Protein AF-A0A2D8IX55-F1 (afdb_monomer_lite)

Foldseek 3Di:
DDDPVCVPDPDDDDDDDDDDDDDPPDDPPPPPPDPPPPPPPPDDDDDDDVVVVVVVVVVCVVVDDCVVVVVVCVQQVDDFDLVQDDPPPGPTDPVDCPDDNCVVVVVVVVVVVVPDDDPVRD

Structure (mmCIF, N/CA/C/O backbone):
data_AF-A0A2D8IX55-F1
#
_entry.id   AF-A0A2D8IX55-F1
#
loop_
_atom_site.group_PDB
_atom_site.id
_atom_site.type_symbol
_atom_site.label_atom_id
_atom_site.label_alt_id
_atom_site.label_comp_id
_atom_site.label_asym_id
_atom_site.label_entity_id
_atom_site.label_seq_id
_atom_site.pdbx_PDB_ins_code
_atom_site.Cartn_x
_atom_site.Cartn_y
_atom_site.Cartn_z
_atom_site.occupancy
_atom_site.B_iso_or_equiv
_atom_site.auth_seq_id
_atom_site.auth_comp_id
_atom_site.auth_asym_id
_atom_site.auth_atom_id
_atom_site.pdbx_PDB_model_num
ATOM 1 N N . MET A 1 1 ? 10.311 -4.580 -21.540 1.00 47.94 1 MET A N 1
ATOM 2 C CA . MET A 1 1 ? 10.307 -3.293 -20.820 1.00 47.94 1 MET A CA 1
ATOM 3 C C . MET A 1 1 ? 8.861 -2.847 -20.758 1.00 47.94 1 MET A C 1
ATOM 5 O O . MET A 1 1 ? 8.276 -2.725 -21.824 1.00 47.94 1 MET A O 1
ATOM 9 N N . LEU A 1 2 ? 8.263 -2.724 -19.568 1.00 49.53 2 LEU A N 1
ATOM 10 C CA . LEU A 1 2 ? 6.900 -2.190 -19.450 1.00 49.53 2 LEU A CA 1
ATOM 11 C C . LEU A 1 2 ? 6.961 -0.689 -19.756 1.00 49.53 2 LEU A C 1
ATOM 13 O O . LEU A 1 2 ? 7.565 0.067 -18.992 1.00 49.53 2 LEU A O 1
ATOM 17 N N . THR A 1 3 ? 6.422 -0.303 -20.909 1.00 51.84 3 THR A N 1
ATOM 18 C CA . THR A 1 3 ? 6.312 1.080 -21.378 1.00 51.84 3 THR A CA 1
ATOM 19 C C . THR A 1 3 ? 5.126 1.768 -20.713 1.00 51.84 3 THR A C 1
ATOM 21 O O . THR A 1 3 ? 4.176 1.124 -20.279 1.00 51.84 3 THR A O 1
ATOM 24 N N . TRP A 1 4 ? 5.190 3.095 -20.627 1.00 50.66 4 TRP A N 1
ATOM 25 C CA . TRP A 1 4 ? 4.155 3.929 -20.014 1.00 50.66 4 TRP A CA 1
ATOM 26 C C . TRP A 1 4 ? 2.786 3.809 -20.717 1.00 50.66 4 TRP A C 1
ATOM 28 O O . TRP A 1 4 ? 1.770 4.063 -20.091 1.00 50.66 4 TRP A O 1
ATOM 38 N N . ASP A 1 5 ? 2.737 3.334 -21.966 1.00 55.38 5 ASP A N 1
ATOM 39 C CA . ASP A 1 5 ? 1.491 3.099 -22.717 1.00 55.38 5 ASP A CA 1
ATOM 40 C C . ASP A 1 5 ? 0.632 1.923 -22.210 1.00 55.38 5 ASP A C 1
ATOM 42 O O . ASP A 1 5 ? -0.543 1.835 -22.553 1.00 55.38 5 ASP A O 1
ATOM 46 N N . ASP A 1 6 ? 1.169 1.031 -21.370 1.00 58.78 6 ASP A N 1
ATOM 47 C CA . ASP A 1 6 ? 0.419 -0.129 -20.846 1.00 58.78 6 ASP A CA 1
ATOM 48 C C . ASP A 1 6 ? -0.560 0.254 -19.711 1.00 58.78 6 ASP A C 1
ATOM 50 O O . ASP A 1 6 ? -1.286 -0.574 -19.172 1.00 58.78 6 ASP A O 1
ATOM 54 N N . TYR A 1 7 ? -0.597 1.539 -19.342 1.00 51.34 7 TYR A N 1
ATOM 55 C CA . TYR A 1 7 ? -1.377 2.100 -18.232 1.00 51.34 7 TYR A CA 1
ATOM 56 C C . TYR A 1 7 ? -2.889 2.181 -18.487 1.00 51.34 7 TYR A C 1
ATOM 58 O O . TYR A 1 7 ? -3.639 2.534 -17.576 1.00 51.34 7 TYR A O 1
ATOM 66 N N . HIS A 1 8 ? -3.345 1.983 -19.727 1.00 53.09 8 HIS A N 1
ATOM 67 C CA . HIS A 1 8 ? -4.760 2.111 -20.124 1.00 53.09 8 HIS A CA 1
ATOM 68 C C . HIS A 1 8 ? -5.343 0.808 -20.683 1.00 53.09 8 HIS A C 1
ATOM 70 O O . HIS A 1 8 ? 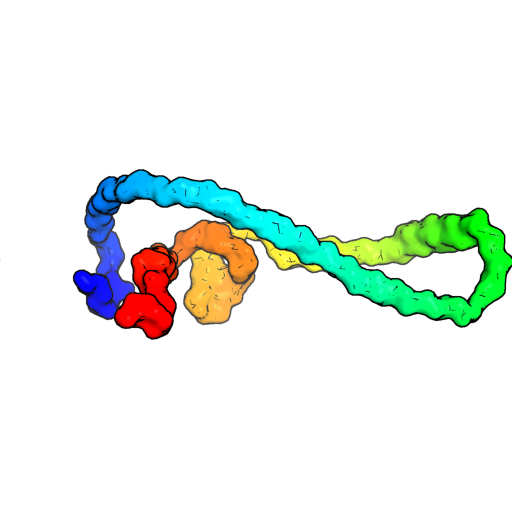-6.507 0.771 -21.077 1.00 53.09 8 HIS A O 1
ATOM 76 N N . SER A 1 9 ? -4.545 -0.256 -20.709 1.00 51.31 9 SER A N 1
ATOM 77 C CA . SER A 1 9 ? -4.960 -1.567 -21.185 1.00 51.31 9 SER A CA 1
ATOM 78 C C . SER A 1 9 ? -5.425 -2.386 -19.989 1.00 51.31 9 SER A C 1
ATOM 80 O O . SER A 1 9 ? -4.615 -2.985 -19.282 1.00 51.31 9 SER A O 1
ATOM 82 N N . GLU A 1 10 ? -6.731 -2.400 -19.731 1.00 53.72 10 GLU A N 1
ATOM 83 C CA . GLU A 1 10 ? -7.288 -3.447 -18.882 1.00 53.72 10 GLU A CA 1
ATOM 84 C C . GLU A 1 10 ? -7.093 -4.798 -19.586 1.00 53.72 10 GLU A C 1
ATOM 86 O O . GLU A 1 10 ? -7.476 -4.980 -20.740 1.00 53.72 10 GLU A O 1
ATOM 91 N N . ASP A 1 11 ? -6.492 -5.729 -18.847 1.00 52.44 11 ASP A N 1
ATOM 92 C CA . ASP A 1 11 ? -6.550 -7.171 -19.067 1.00 52.44 11 ASP A CA 1
ATOM 93 C C . ASP A 1 11 ? -5.728 -7.751 -20.240 1.00 52.44 11 ASP A C 1
ATOM 95 O O . ASP A 1 11 ? -6.246 -8.074 -21.303 1.00 52.44 11 ASP A O 1
ATOM 99 N N . THR A 1 12 ? -4.431 -8.006 -20.009 1.00 41.12 12 THR A N 1
ATOM 100 C CA . THR A 1 12 ? -3.787 -9.238 -20.514 1.00 41.12 12 THR A CA 1
ATOM 101 C C . THR A 1 12 ? -2.731 -9.750 -19.527 1.00 41.12 12 THR A C 1
ATOM 103 O O . THR A 1 12 ? -1.558 -9.377 -19.548 1.00 41.12 12 THR A O 1
ATOM 106 N N . LEU A 1 13 ? -3.145 -10.655 -18.639 1.00 48.31 13 LEU A N 1
ATOM 107 C CA . LEU A 1 13 ? -2.244 -11.384 -17.746 1.00 48.31 13 LEU A CA 1
ATOM 108 C C . LEU A 1 13 ? -1.272 -12.267 -18.548 1.00 48.31 13 LEU A C 1
ATOM 110 O O . LEU A 1 13 ? -1.649 -13.293 -19.118 1.00 48.31 13 LEU A O 1
ATOM 114 N N . LYS A 1 14 ? 0.014 -11.906 -18.547 1.00 51.25 14 LYS A N 1
ATOM 115 C CA . LYS A 1 14 ? 1.099 -12.795 -18.982 1.00 51.25 14 LYS A CA 1
ATOM 116 C C . LYS A 1 14 ? 1.458 -13.746 -17.831 1.00 51.25 14 LYS A C 1
ATOM 118 O O . LYS A 1 14 ? 1.716 -13.264 -16.729 1.00 51.25 14 LYS A O 1
ATOM 123 N N . PRO A 1 15 ? 1.520 -15.074 -18.048 1.00 48.06 15 PRO A N 1
ATOM 124 C CA . PRO A 1 15 ? 1.828 -16.013 -16.977 1.00 48.06 15 PRO A CA 1
ATOM 125 C C . PRO A 1 15 ? 3.236 -15.768 -16.425 1.00 48.06 15 PRO A C 1
ATOM 127 O O . PRO A 1 15 ? 4.209 -15.638 -17.177 1.00 48.06 15 PRO A O 1
ATOM 130 N N . ALA A 1 16 ? 3.318 -15.699 -15.097 1.00 54.09 16 ALA A N 1
ATOM 131 C CA . ALA A 1 16 ? 4.549 -15.495 -14.354 1.00 54.09 16 ALA A CA 1
ATOM 132 C C . ALA A 1 16 ? 5.552 -16.626 -14.631 1.00 54.09 16 ALA A C 1
ATOM 134 O O . ALA A 1 16 ? 5.216 -17.812 -14.613 1.00 54.09 16 ALA A O 1
ATOM 135 N N . ARG A 1 17 ? 6.810 -16.249 -14.881 1.00 55.69 17 ARG A N 1
ATOM 136 C CA . ARG A 1 17 ? 7.939 -17.184 -14.919 1.00 55.69 17 ARG A CA 1
ATOM 137 C C . ARG A 1 17 ? 8.118 -17.782 -13.512 1.00 55.69 17 ARG A C 1
ATOM 139 O O . ARG A 1 17 ? 8.052 -17.015 -12.552 1.00 55.69 17 ARG A O 1
ATOM 146 N N . PRO A 1 18 ? 8.359 -19.100 -13.368 1.00 50.19 18 PRO A N 1
ATOM 147 C CA . PRO A 1 18 ? 8.597 -19.703 -12.061 1.00 50.19 18 PRO A CA 1
ATOM 148 C C . PRO A 1 18 ? 9.778 -19.015 -11.372 1.00 50.19 18 PRO A C 1
ATOM 150 O O . PRO A 1 18 ? 10.835 -18.822 -11.981 1.00 50.19 18 PRO A O 1
ATOM 153 N N . ALA A 1 19 ? 9.558 -18.607 -10.123 1.00 62.94 19 ALA A N 1
ATOM 154 C CA . ALA A 1 19 ? 10.554 -17.935 -9.308 1.00 62.94 19 ALA A CA 1
ATOM 155 C C . ALA A 1 19 ? 11.757 -18.868 -9.058 1.00 62.94 19 ALA A C 1
ATOM 157 O O . ALA A 1 19 ? 11.553 -20.059 -8.797 1.00 62.94 19 ALA A O 1
ATOM 158 N N . PRO A 1 20 ? 13.002 -18.365 -9.133 1.00 67.31 20 PRO A N 1
ATOM 159 C CA . PRO A 1 20 ? 14.148 -19.093 -8.603 1.00 67.31 20 PRO A CA 1
ATOM 160 C C . PRO A 1 20 ? 13.974 -19.312 -7.088 1.00 67.31 20 PRO A C 1
ATOM 162 O O . PRO A 1 20 ? 13.250 -18.549 -6.440 1.00 67.31 20 PRO A O 1
ATOM 165 N N . PRO A 1 21 ? 14.595 -20.362 -6.518 1.00 60.97 21 PRO A N 1
ATOM 166 C CA . PRO A 1 21 ? 14.486 -20.653 -5.093 1.00 60.97 21 PRO A CA 1
ATOM 167 C C . PRO A 1 21 ? 14.950 -19.447 -4.263 1.00 60.97 21 PRO A C 1
ATOM 169 O O . PRO A 1 21 ? 15.884 -18.754 -4.679 1.00 60.97 21 PRO A O 1
ATOM 172 N N . PRO A 1 22 ? 14.310 -19.184 -3.108 1.00 64.25 22 PRO A N 1
ATOM 173 C CA . PRO A 1 22 ? 14.710 -18.083 -2.248 1.00 64.25 22 PRO A CA 1
ATOM 174 C C . PRO A 1 22 ? 16.173 -18.268 -1.816 1.00 64.25 22 PRO A C 1
ATOM 176 O O . PRO A 1 22 ? 16.582 -19.403 -1.541 1.00 64.25 22 PRO A O 1
ATOM 179 N N . PRO A 1 23 ? 16.973 -17.187 -1.756 1.00 71.44 23 PRO A N 1
ATOM 180 C CA . PRO A 1 23 ? 18.276 -17.248 -1.111 1.00 71.44 23 PRO A CA 1
ATOM 181 C C . PRO A 1 23 ? 18.109 -17.679 0.358 1.00 71.44 23 PRO A C 1
ATOM 183 O O . PRO A 1 23 ? 17.031 -17.480 0.933 1.00 71.44 23 PRO A O 1
ATOM 186 N N . PRO A 1 24 ? 19.140 -18.287 0.974 1.00 59.31 24 PRO A N 1
ATOM 187 C CA . PRO A 1 24 ? 19.110 -18.629 2.388 1.00 59.31 24 PRO A CA 1
ATOM 188 C C . PRO A 1 24 ? 18.749 -17.391 3.205 1.00 59.31 24 PRO A C 1
ATOM 190 O O . PRO A 1 24 ? 19.329 -16.324 3.016 1.00 59.31 24 PRO A O 1
ATOM 193 N N . VAL A 1 25 ? 17.761 -17.542 4.082 1.00 57.38 25 VAL A N 1
ATOM 194 C CA . VAL A 1 25 ? 17.379 -16.514 5.044 1.00 57.38 25 VAL A CA 1
ATOM 195 C C . VAL A 1 25 ? 18.546 -16.397 6.021 1.00 57.38 25 VAL A C 1
ATOM 197 O O . VAL A 1 25 ? 18.718 -17.253 6.884 1.00 57.38 25 VAL A O 1
ATOM 200 N N . GLU A 1 26 ? 19.414 -15.409 5.824 1.00 55.19 26 GLU A N 1
ATOM 201 C CA . GLU A 1 26 ? 20.348 -15.005 6.868 1.00 55.19 26 GLU A CA 1
ATOM 202 C C . GLU A 1 26 ? 19.518 -14.360 7.978 1.00 55.19 26 GLU A C 1
ATOM 204 O O . GLU A 1 26 ? 18.755 -13.421 7.735 1.00 55.19 26 GLU A O 1
ATOM 209 N N . ASP A 1 27 ? 19.614 -14.927 9.181 1.00 45.28 27 ASP A N 1
ATOM 210 C CA . ASP A 1 27 ? 18.966 -14.421 10.383 1.00 45.28 27 ASP A CA 1
ATOM 211 C C . ASP A 1 27 ? 19.343 -12.949 10.571 1.00 45.28 27 ASP A C 1
ATOM 213 O O . ASP A 1 27 ? 20.460 -12.617 10.968 1.00 45.28 27 ASP A O 1
ATOM 217 N N . ILE A 1 28 ? 18.399 -12.050 10.291 1.00 50.25 28 ILE A N 1
ATOM 218 C CA . ILE A 1 28 ? 18.506 -10.654 10.697 1.00 50.25 28 ILE A CA 1
ATOM 219 C C . ILE A 1 28 ? 18.546 -10.696 12.228 1.00 50.25 28 ILE A C 1
ATOM 221 O O . ILE A 1 28 ? 17.555 -11.127 12.830 1.00 50.25 28 ILE A O 1
ATOM 225 N N . PRO A 1 29 ? 19.644 -10.291 12.896 1.00 44.09 29 PRO A N 1
ATOM 226 C CA . PRO A 1 29 ? 19.617 -10.194 14.339 1.00 44.09 29 PRO A CA 1
ATOM 227 C C . PRO A 1 29 ? 18.528 -9.186 14.682 1.00 44.09 29 PRO A C 1
ATOM 229 O O . PRO A 1 29 ? 18.583 -8.026 14.268 1.00 44.09 29 PRO A O 1
ATOM 232 N N . ALA A 1 30 ? 17.513 -9.664 15.401 1.00 44.12 30 ALA A N 1
ATOM 233 C CA . ALA A 1 30 ? 16.493 -8.842 16.012 1.00 44.12 30 ALA A CA 1
ATOM 234 C C . ALA A 1 30 ? 17.208 -7.759 16.824 1.00 44.12 30 ALA A C 1
ATOM 236 O O . ALA A 1 30 ? 17.723 -8.004 17.916 1.00 44.12 30 ALA A O 1
ATOM 237 N N . ALA A 1 31 ? 17.294 -6.564 16.247 1.00 44.06 31 ALA A N 1
ATOM 238 C CA . ALA A 1 31 ? 17.722 -5.382 16.954 1.00 44.06 31 ALA A CA 1
ATOM 239 C C . ALA A 1 31 ? 16.618 -5.073 17.964 1.00 44.06 31 ALA A C 1
ATOM 241 O O . ALA A 1 31 ? 15.661 -4.359 17.675 1.00 44.06 31 ALA A O 1
ATOM 242 N N . THR A 1 32 ? 16.742 -5.656 19.155 1.00 43.47 32 THR A N 1
ATOM 243 C CA . THR A 1 32 ? 16.046 -5.217 20.359 1.00 43.47 32 THR A CA 1
ATOM 244 C C . THR A 1 32 ? 16.550 -3.811 20.674 1.00 43.47 32 THR A C 1
ATOM 246 O O . THR A 1 32 ? 17.425 -3.612 21.514 1.00 43.47 32 THR A O 1
ATOM 249 N N . ALA A 1 33 ? 16.021 -2.814 19.968 1.00 45.72 33 ALA A N 1
ATOM 250 C CA . ALA A 1 33 ? 16.071 -1.435 20.408 1.00 45.72 33 ALA A CA 1
ATOM 251 C C . ALA A 1 33 ? 15.090 -1.317 21.578 1.00 45.72 33 ALA A C 1
ATOM 253 O O . ALA A 1 33 ? 13.916 -0.995 21.413 1.00 45.72 33 ALA A O 1
ATOM 254 N N . ALA A 1 34 ? 15.572 -1.655 22.773 1.00 52.62 34 ALA A N 1
ATOM 255 C CA . ALA A 1 34 ? 14.921 -1.245 24.002 1.00 52.62 34 ALA A CA 1
ATOM 256 C C . ALA A 1 34 ? 14.839 0.292 23.986 1.00 52.62 34 ALA A C 1
ATOM 258 O O . ALA A 1 34 ? 15.880 0.938 23.817 1.00 52.62 34 ALA A O 1
ATOM 259 N N . PRO A 1 35 ? 13.660 0.916 24.148 1.00 51.62 35 PRO A N 1
ATOM 260 C CA . PRO A 1 35 ? 13.624 2.337 24.428 1.00 51.62 35 PRO A CA 1
ATOM 261 C C . PRO A 1 35 ? 14.281 2.529 25.795 1.00 51.62 35 PRO A C 1
ATOM 263 O O . PRO A 1 35 ? 13.729 2.164 26.833 1.00 51.62 35 PRO A O 1
ATOM 266 N N . SER A 1 36 ? 15.501 3.064 25.788 1.00 48.00 36 SER A N 1
ATOM 267 C CA . SER A 1 36 ? 16.170 3.545 26.988 1.00 48.00 36 SER A CA 1
ATOM 268 C C . SER A 1 36 ? 15.418 4.788 27.454 1.00 48.00 36 SER A C 1
ATOM 270 O O . SER A 1 36 ? 15.784 5.914 27.127 1.00 48.00 36 SER A O 1
ATOM 272 N N . ALA A 1 37 ? 14.320 4.575 28.178 1.00 49.38 37 ALA A N 1
ATOM 273 C CA . ALA A 1 37 ? 13.664 5.620 28.935 1.00 49.38 37 ALA A CA 1
ATOM 274 C C . ALA A 1 37 ? 14.647 6.078 30.016 1.00 49.38 37 ALA A C 1
ATOM 276 O O . ALA A 1 37 ? 14.828 5.424 31.043 1.00 49.38 37 ALA A O 1
ATOM 277 N N . THR A 1 38 ? 15.326 7.195 29.769 1.00 40.59 38 THR A N 1
ATOM 278 C CA . THR A 1 38 ? 15.936 7.995 30.826 1.00 40.59 38 THR A CA 1
ATOM 279 C C . THR A 1 38 ? 14.815 8.439 31.756 1.00 40.59 38 THR A C 1
ATOM 281 O O . THR A 1 38 ? 14.100 9.399 31.471 1.00 40.59 38 THR A O 1
ATOM 284 N N . VAL A 1 39 ? 14.626 7.704 32.849 1.00 48.22 39 VAL A N 1
ATOM 285 C CA . VAL A 1 39 ? 13.812 8.156 33.972 1.00 48.22 39 VAL A CA 1
ATOM 286 C C . VAL A 1 39 ? 14.596 9.284 34.630 1.00 48.22 39 VAL A C 1
ATOM 288 O O . VAL A 1 39 ? 15.562 9.049 35.350 1.00 48.22 39 VAL A O 1
ATOM 291 N N . SER A 1 40 ? 14.215 10.523 34.324 1.00 48.72 40 SER A N 1
ATOM 292 C CA . SER A 1 40 ? 14.633 11.680 35.107 1.00 48.72 40 SER A CA 1
ATOM 293 C C . SER A 1 40 ? 14.016 11.552 36.495 1.00 48.72 40 SER A C 1
ATOM 295 O O . SER A 1 40 ? 12.817 11.751 36.684 1.00 48.72 40 SER A O 1
ATOM 297 N N . GLU A 1 41 ? 14.852 11.179 37.456 1.00 46.50 41 GLU A N 1
ATOM 298 C CA . GLU A 1 41 ? 14.552 11.150 38.880 1.00 46.50 41 GLU A CA 1
ATOM 299 C C . GLU A 1 41 ? 14.314 12.583 39.378 1.00 46.50 41 GLU A C 1
ATOM 301 O O . GLU A 1 41 ? 15.236 13.319 39.724 1.00 46.50 41 GLU A O 1
ATOM 306 N N . ALA A 1 42 ? 13.050 13.003 39.379 1.00 44.25 42 ALA A N 1
ATOM 307 C CA . ALA A 1 42 ? 12.609 14.193 40.090 1.00 44.25 42 ALA A CA 1
ATOM 308 C C . ALA A 1 42 ? 12.304 13.814 41.546 1.00 44.25 42 ALA A C 1
ATOM 310 O O . ALA A 1 42 ? 11.163 13.547 41.921 1.00 44.25 42 ALA A O 1
ATOM 311 N N . ALA A 1 43 ? 13.339 13.790 42.383 1.00 47.28 43 ALA A N 1
ATOM 312 C CA . ALA A 1 43 ? 13.163 13.836 43.826 1.00 47.28 43 ALA A CA 1
ATOM 313 C C . ALA A 1 43 ? 12.728 15.256 44.229 1.00 47.28 43 ALA A C 1
ATOM 315 O O . ALA A 1 43 ? 13.519 16.189 44.102 1.00 47.28 43 ALA A O 1
ATOM 316 N N . ASN A 1 44 ? 11.474 15.429 44.673 1.00 52.03 44 ASN A N 1
ATOM 317 C CA . ASN A 1 44 ? 11.129 15.906 46.026 1.00 52.03 44 ASN A CA 1
ATOM 318 C C . ASN A 1 44 ? 9.605 16.155 46.168 1.00 52.03 44 ASN A C 1
ATOM 320 O O . ASN A 1 44 ? 9.067 17.126 45.640 1.00 52.03 44 ASN A O 1
ATOM 324 N N . GLY A 1 45 ? 8.924 15.309 46.945 1.00 53.28 45 GLY A N 1
ATOM 325 C CA . GLY A 1 45 ? 7.540 15.470 47.412 1.00 53.28 45 GLY A CA 1
ATOM 326 C C . GLY A 1 45 ? 7.300 14.541 48.613 1.00 53.28 45 GLY A C 1
ATOM 327 O O . GLY A 1 45 ? 7.979 13.517 48.697 1.00 53.28 45 GLY A O 1
ATOM 328 N N . PRO A 1 46 ? 6.438 14.895 49.587 1.00 50.69 46 PRO A N 1
ATOM 329 C CA . PRO A 1 46 ? 6.418 14.251 50.901 1.00 50.69 46 PRO A CA 1
ATOM 330 C C . PRO A 1 46 ? 6.095 12.756 50.795 1.00 50.69 46 PRO A C 1
ATOM 332 O O . PRO A 1 46 ? 5.252 12.351 49.999 1.00 50.69 46 PRO A O 1
ATOM 335 N N . ALA A 1 47 ? 6.769 11.949 51.619 1.00 54.78 47 ALA A N 1
ATOM 336 C CA . ALA A 1 47 ? 6.579 10.506 51.721 1.00 54.78 47 ALA A CA 1
ATOM 337 C C . ALA A 1 47 ? 5.165 10.168 52.230 1.00 54.78 47 ALA A C 1
ATOM 339 O O . ALA A 1 47 ? 4.953 9.944 53.421 1.00 54.78 47 ALA A O 1
ATOM 340 N N . ALA A 1 48 ? 4.190 10.148 51.324 1.00 53.44 48 ALA A N 1
ATOM 341 C CA . ALA A 1 48 ? 2.917 9.490 51.556 1.00 53.44 48 ALA A CA 1
ATOM 342 C C . ALA A 1 48 ? 3.152 7.972 51.554 1.00 53.44 48 ALA A C 1
ATOM 344 O O . ALA A 1 48 ? 3.932 7.439 50.763 1.00 53.44 48 ALA A O 1
ATOM 345 N N . THR A 1 49 ? 2.532 7.279 52.505 1.00 60.91 49 THR A N 1
ATOM 346 C CA . THR A 1 49 ? 2.680 5.834 52.703 1.00 60.91 49 THR A CA 1
ATOM 347 C C . THR A 1 49 ? 2.289 5.099 51.416 1.00 60.91 49 THR A C 1
ATOM 349 O O . THR A 1 49 ? 1.309 5.472 50.780 1.00 60.91 49 THR A O 1
ATOM 352 N N . SER A 1 50 ? 3.018 4.053 51.009 1.00 65.00 50 SER A N 1
ATOM 353 C CA . SER A 1 50 ? 2.800 3.350 49.726 1.00 65.00 50 SER A CA 1
ATOM 354 C C . SER A 1 50 ? 1.352 2.882 49.504 1.00 65.00 50 SER A C 1
ATOM 356 O O . SER A 1 50 ? 0.899 2.763 48.369 1.00 65.00 50 SER A O 1
ATOM 358 N N . THR A 1 51 ? 0.613 2.660 50.592 1.00 69.06 51 THR A N 1
ATOM 359 C CA . THR A 1 51 ? -0.819 2.339 50.601 1.00 69.06 51 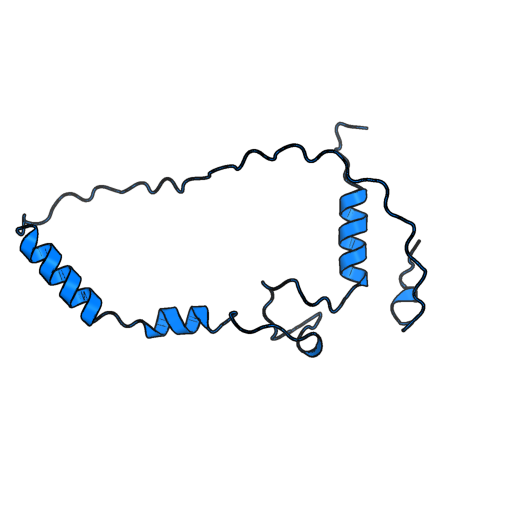THR A CA 1
ATOM 360 C C . THR A 1 51 ? -1.701 3.495 50.110 1.00 69.06 51 THR A C 1
ATOM 362 O O . THR A 1 51 ? -2.650 3.247 49.372 1.00 69.06 51 THR A O 1
ATOM 365 N N . ASP A 1 52 ? -1.376 4.746 50.452 1.00 79.25 52 ASP A N 1
ATOM 366 C CA . ASP A 1 52 ? -2.108 5.935 49.987 1.00 79.25 52 ASP A CA 1
ATOM 367 C C . ASP A 1 52 ? -1.859 6.203 48.502 1.00 79.25 52 ASP A C 1
ATOM 369 O O . ASP A 1 52 ? -2.788 6.551 47.778 1.00 79.25 52 ASP A O 1
ATOM 373 N N . LEU A 1 53 ? -0.633 5.975 48.012 1.00 81.19 53 LEU A N 1
ATOM 374 C CA . LEU A 1 53 ? -0.349 6.057 46.574 1.00 81.19 53 LEU A CA 1
ATOM 375 C C . LEU A 1 53 ? -1.125 4.995 45.787 1.00 81.19 53 LEU A C 1
ATOM 377 O O . LEU A 1 53 ? -1.668 5.297 44.728 1.00 81.19 53 LEU A O 1
ATOM 381 N N . ALA A 1 54 ? -1.194 3.764 46.299 1.00 84.88 54 ALA A N 1
ATOM 382 C CA . ALA A 1 54 ? -1.945 2.689 45.656 1.00 84.88 54 ALA A CA 1
ATOM 383 C C . ALA A 1 54 ? -3.457 2.977 45.635 1.00 84.88 54 ALA A C 1
ATOM 385 O O . ALA A 1 54 ? -4.107 2.763 44.612 1.00 84.88 54 ALA A O 1
ATOM 386 N N . ALA A 1 55 ? -4.009 3.510 46.730 1.00 86.38 55 ALA A N 1
ATOM 387 C CA . ALA A 1 55 ? -5.410 3.920 46.801 1.00 86.38 55 ALA A CA 1
ATOM 388 C C . ALA A 1 55 ? -5.719 5.096 45.857 1.00 86.38 55 ALA A C 1
ATOM 390 O O . ALA A 1 55 ? -6.726 5.067 45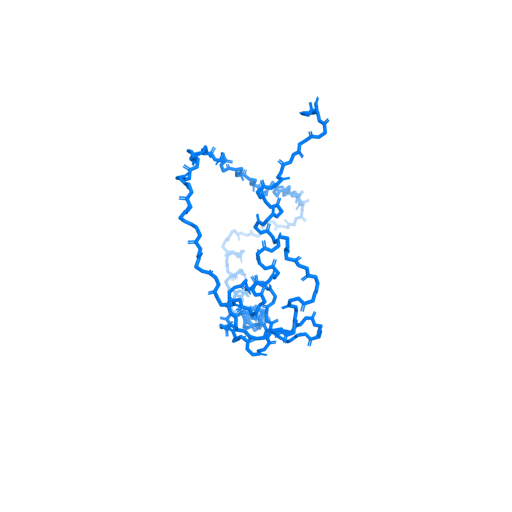.149 1.00 86.38 55 ALA A O 1
ATOM 391 N N . ALA A 1 56 ? -4.834 6.095 45.786 1.00 85.81 56 ALA A N 1
ATOM 392 C CA . ALA A 1 56 ? -4.963 7.219 44.860 1.00 85.81 56 ALA A CA 1
ATOM 393 C C . ALA A 1 56 ? -4.861 6.778 43.389 1.00 85.81 56 ALA A C 1
ATOM 395 O O . ALA A 1 56 ? -5.628 7.251 42.553 1.00 85.81 56 ALA A O 1
ATOM 396 N N . ALA A 1 57 ? -3.968 5.836 43.066 1.00 86.44 57 ALA A N 1
ATOM 397 C CA . ALA A 1 57 ? -3.855 5.266 41.723 1.00 86.44 57 ALA A CA 1
ATOM 398 C C . ALA A 1 57 ? -5.108 4.468 41.320 1.00 86.44 57 ALA A C 1
ATOM 400 O O . ALA A 1 57 ? -5.567 4.588 40.187 1.00 86.44 57 ALA A O 1
ATOM 401 N N . ALA A 1 58 ? -5.698 3.699 42.243 1.00 88.00 58 ALA A N 1
ATOM 402 C CA . ALA A 1 58 ? -6.954 2.988 41.998 1.00 88.00 58 ALA A CA 1
ATOM 403 C C . ALA A 1 58 ? -8.115 3.960 41.713 1.00 88.00 58 ALA A C 1
ATOM 405 O O . ALA A 1 58 ? -8.841 3.775 40.740 1.00 88.00 58 ALA A O 1
ATOM 406 N N . GLN A 1 59 ? -8.234 5.040 42.492 1.00 87.81 59 GLN A N 1
ATOM 407 C CA . GLN A 1 59 ? -9.239 6.086 42.255 1.00 87.81 59 GLN A CA 1
ATOM 408 C C . GLN A 1 59 ? -9.012 6.834 40.933 1.00 87.81 59 GLN A C 1
ATOM 410 O O . GLN A 1 59 ? -9.976 7.196 40.261 1.00 87.81 59 GLN A O 1
ATOM 415 N N . ALA A 1 60 ? -7.754 7.056 40.542 1.00 88.25 60 ALA A N 1
ATOM 416 C CA . ALA A 1 60 ? -7.416 7.671 39.261 1.00 88.25 60 ALA A CA 1
ATOM 417 C C . ALA A 1 60 ? -7.793 6.775 38.070 1.00 88.25 60 ALA A C 1
ATOM 419 O O . ALA A 1 60 ? -8.267 7.286 37.062 1.00 88.25 60 ALA A O 1
ATOM 420 N N . LEU A 1 61 ? -7.635 5.451 38.192 1.00 87.25 61 LEU A N 1
ATOM 421 C CA . LEU A 1 61 ? -8.080 4.489 37.177 1.00 87.25 61 LEU A CA 1
ATOM 422 C C . LEU A 1 61 ? -9.609 4.440 37.052 1.00 87.25 61 LEU A C 1
ATOM 424 O O . LEU A 1 61 ? -10.111 4.336 35.940 1.00 87.25 61 LEU A O 1
ATOM 428 N N . GLU A 1 62 ? -10.351 4.557 38.159 1.00 89.69 62 GLU A N 1
ATOM 429 C CA . GLU A 1 62 ? -11.824 4.631 38.130 1.00 89.69 62 GLU A CA 1
ATOM 430 C C . GLU A 1 62 ? -12.349 5.896 37.431 1.00 89.69 62 GLU A C 1
ATOM 432 O O . GLU A 1 62 ? -13.443 5.885 36.870 1.00 89.69 62 GLU A O 1
ATOM 437 N N . GLN A 1 63 ? -11.575 6.984 37.462 1.00 89.69 63 GLN A N 1
ATOM 438 C CA . GLN A 1 63 ? -11.911 8.271 36.841 1.00 89.69 63 GLN A CA 1
ATOM 439 C C . GLN A 1 63 ? -11.294 8.446 35.448 1.00 89.69 63 GLN A C 1
ATOM 441 O O . GLN A 1 63 ? -11.532 9.467 34.801 1.00 89.69 63 GLN A O 1
ATOM 446 N N . LEU A 1 64 ? -10.480 7.490 34.994 1.00 90.00 64 LEU A N 1
ATOM 447 C CA . LEU A 1 64 ? -9.782 7.582 33.722 1.00 90.00 64 LEU A CA 1
ATOM 448 C C . LEU A 1 64 ? -10.783 7.446 32.574 1.00 90.00 64 LEU A C 1
ATOM 450 O O . LEU A 1 64 ? -11.400 6.398 32.386 1.00 90.00 64 LEU A O 1
ATOM 454 N N . ASP A 1 65 ? -10.912 8.506 31.783 1.00 90.44 65 ASP A N 1
ATOM 455 C CA . ASP A 1 65 ? -11.697 8.471 30.559 1.00 90.44 65 ASP A CA 1
ATOM 456 C C . ASP A 1 65 ? -10.941 7.696 29.472 1.00 90.44 65 ASP A C 1
ATOM 458 O O . ASP A 1 65 ? -9.873 8.103 29.012 1.00 90.44 65 ASP A O 1
ATOM 462 N N . VAL A 1 66 ? -11.498 6.551 29.082 1.00 90.25 66 VAL A N 1
ATOM 463 C CA . VAL A 1 66 ? -10.923 5.656 28.068 1.00 90.25 66 VAL A CA 1
ATOM 464 C C . VAL A 1 66 ? -11.379 6.045 26.655 1.00 90.25 66 VAL A C 1
ATOM 466 O O . VAL A 1 66 ? -10.795 5.579 25.678 1.00 90.25 66 VAL A O 1
ATOM 469 N N . ALA A 1 67 ? -12.391 6.914 26.523 1.00 88.12 67 ALA A N 1
ATOM 470 C CA . ALA A 1 67 ? -12.941 7.344 25.238 1.00 88.12 67 ALA A CA 1
ATOM 471 C C . ALA A 1 67 ? -11.885 7.831 24.224 1.00 88.12 67 ALA A C 1
ATOM 473 O O . ALA A 1 67 ? -11.903 7.325 23.101 1.00 88.12 67 ALA A O 1
ATOM 474 N N . PRO A 1 68 ? -10.925 8.714 24.575 1.00 84.25 68 PRO A N 1
ATOM 475 C CA . PRO A 1 68 ? -9.916 9.162 23.611 1.00 84.25 68 PRO A CA 1
ATOM 476 C C . PRO A 1 68 ? -9.006 8.028 23.118 1.00 84.25 68 PRO A C 1
ATOM 478 O O . PRO A 1 68 ? -8.609 8.020 21.957 1.00 84.25 68 PRO A O 1
ATOM 481 N N . GLY A 1 69 ? -8.699 7.044 23.972 1.00 80.06 69 GLY A N 1
ATOM 482 C CA . GLY A 1 69 ? -7.904 5.880 23.572 1.00 80.06 69 GLY A CA 1
ATOM 483 C C . GLY A 1 69 ? -8.681 4.914 22.674 1.00 80.06 69 GLY A C 1
ATOM 484 O O . GLY A 1 69 ? -8.102 4.293 21.793 1.00 80.06 69 GLY A O 1
ATOM 485 N N . LEU A 1 70 ? -9.995 4.796 22.867 1.00 81.38 70 LEU A N 1
ATOM 486 C CA . LEU A 1 70 ? -10.862 3.975 22.017 1.00 81.38 70 LEU A CA 1
ATOM 487 C C . LEU A 1 70 ? -11.060 4.593 20.627 1.00 81.38 70 LEU A C 1
ATOM 489 O O . LEU A 1 70 ? -11.022 3.864 19.641 1.00 81.38 70 LEU A O 1
ATOM 493 N N . GLU A 1 71 ? -11.208 5.915 20.536 1.00 78.19 71 GLU A N 1
ATOM 494 C CA . GLU A 1 71 ? -11.361 6.626 19.259 1.00 78.19 71 GLU A CA 1
ATOM 495 C C . GLU A 1 71 ? -10.127 6.457 18.352 1.00 78.19 71 GLU A C 1
ATOM 497 O O . GLU A 1 71 ? -10.260 6.182 17.158 1.00 78.19 71 GLU A O 1
ATOM 502 N N . GLU A 1 72 ? -8.920 6.525 18.926 1.00 76.31 72 GLU A N 1
ATOM 503 C CA . GLU A 1 72 ? -7.670 6.258 18.200 1.00 76.31 72 GLU A CA 1
ATOM 504 C C . GLU A 1 72 ? -7.605 4.814 17.679 1.00 76.31 72 GLU A C 1
ATOM 506 O O . GLU A 1 72 ? -7.182 4.576 16.548 1.00 76.31 72 GLU A O 1
ATOM 511 N N . LEU A 1 73 ? -8.070 3.846 18.475 1.00 72.50 73 LEU A N 1
ATOM 512 C CA . LEU A 1 73 ? -8.109 2.439 18.072 1.00 72.50 73 LEU A CA 1
ATOM 513 C C . LEU A 1 73 ? -9.160 2.169 16.982 1.00 72.50 73 LEU A C 1
ATOM 515 O O . LEU A 1 73 ? -8.947 1.306 16.131 1.00 72.50 73 LEU A O 1
ATOM 519 N N . GLU A 1 74 ? -10.284 2.886 16.980 1.00 70.94 74 GLU A N 1
ATOM 520 C CA . GLU A 1 74 ? -11.331 2.749 15.959 1.00 70.94 74 GLU A CA 1
ATOM 521 C C . GLU A 1 74 ? -10.910 3.337 14.601 1.00 70.94 74 GLU A C 1
ATOM 523 O O . GLU A 1 74 ? -11.241 2.766 13.554 1.00 70.94 74 GLU A O 1
ATOM 528 N N . MET A 1 75 ? -10.123 4.419 14.597 1.00 66.00 75 MET A N 1
ATOM 529 C CA . MET A 1 75 ? -9.546 5.042 13.398 1.00 66.00 75 MET A CA 1
ATOM 530 C C . MET A 1 75 ? -8.404 4.204 12.784 1.00 66.00 75 MET A C 1
ATOM 532 O O . MET A 1 75 ? -7.252 4.625 12.727 1.00 66.00 75 MET A O 1
ATOM 536 N N . GLY A 1 76 ? -8.725 3.009 12.283 1.00 68.69 76 GLY A N 1
ATOM 537 C CA . GLY A 1 76 ? -7.777 2.131 11.577 1.00 68.69 76 GLY A CA 1
ATOM 538 C C . GLY A 1 76 ? -7.975 0.637 11.836 1.00 68.69 76 GLY A C 1
ATOM 539 O O . GLY A 1 76 ? -7.391 -0.190 11.143 1.00 68.69 76 GLY A O 1
ATOM 540 N N . ALA A 1 77 ? -8.829 0.250 12.789 1.00 74.81 77 ALA A N 1
ATOM 541 C CA . ALA A 1 77 ? -9.102 -1.166 13.064 1.00 74.81 77 ALA A CA 1
ATOM 542 C C . ALA A 1 77 ? -9.954 -1.861 11.983 1.00 74.81 77 ALA A C 1
ATOM 544 O O . ALA A 1 77 ? -9.963 -3.093 11.888 1.00 74.81 77 ALA A O 1
ATOM 545 N N . ALA A 1 78 ? -10.693 -1.101 11.171 1.00 86.56 78 ALA A N 1
ATOM 546 C CA . ALA A 1 78 ? -11.531 -1.664 10.119 1.00 86.56 78 ALA A CA 1
ATOM 547 C C . ALA A 1 78 ? -10.691 -2.171 8.934 1.00 86.56 78 ALA A C 1
ATOM 549 O O . ALA A 1 78 ? -9.695 -1.563 8.541 1.00 86.56 78 ALA A O 1
ATOM 550 N N . ARG A 1 79 ? -11.123 -3.285 8.328 1.00 91.38 79 ARG A N 1
ATOM 551 C CA . ARG A 1 79 ? -10.523 -3.784 7.084 1.00 91.38 79 ARG A CA 1
ATOM 552 C C . ARG A 1 79 ? -10.821 -2.817 5.944 1.00 91.38 79 ARG A C 1
ATOM 554 O O . ARG A 1 79 ? -11.980 -2.488 5.709 1.00 91.38 79 ARG A O 1
ATOM 561 N N . VAL A 1 80 ? -9.785 -2.453 5.201 1.00 91.25 80 VAL A N 1
ATOM 562 C CA . VAL A 1 80 ? -9.893 -1.582 4.026 1.00 91.25 80 VAL A CA 1
ATOM 563 C C . VAL A 1 80 ? -10.429 -2.349 2.812 1.00 91.25 80 VAL A C 1
ATOM 565 O O . VAL A 1 80 ? -9.976 -3.460 2.518 1.00 91.25 80 VAL A O 1
ATOM 568 N N . SER A 1 81 ? -11.362 -1.747 2.070 1.00 93.00 81 SER A N 1
ATOM 569 C CA . SER A 1 81 ? -11.826 -2.268 0.776 1.00 93.00 81 SER A CA 1
ATOM 570 C C . SER A 1 81 ? -10.987 -1.725 -0.393 1.00 93.00 81 SER A C 1
ATOM 572 O O . SER A 1 81 ? -10.369 -0.663 -0.309 1.00 93.00 81 SER A O 1
ATOM 574 N N . VAL A 1 82 ? -10.938 -2.451 -1.517 1.00 90.75 82 VAL A N 1
ATOM 575 C CA . VAL A 1 82 ? -10.152 -2.028 -2.698 1.00 90.75 82 VAL A CA 1
ATOM 576 C C . VAL A 1 82 ? -10.694 -0.719 -3.290 1.00 90.75 82 VAL A C 1
ATOM 578 O O . VAL A 1 82 ? -9.925 0.131 -3.743 1.00 90.75 82 VAL A O 1
ATOM 581 N N . ASP A 1 83 ? -12.008 -0.510 -3.262 1.00 92.25 83 ASP A N 1
ATOM 582 C CA . ASP A 1 83 ? -12.647 0.636 -3.914 1.00 92.25 83 ASP A CA 1
ATOM 583 C C . ASP A 1 83 ? -12.339 1.968 -3.218 1.00 92.25 83 ASP A C 1
ATOM 585 O O . ASP A 1 83 ? -12.184 2.985 -3.896 1.00 92.25 83 ASP A O 1
ATOM 589 N N . GLU A 1 84 ? -12.124 1.952 -1.901 1.00 91.44 84 GLU A N 1
ATOM 590 C CA . GLU A 1 84 ? -11.793 3.132 -1.086 1.00 91.44 84 GLU A CA 1
ATOM 591 C C . GLU A 1 84 ? -10.369 3.669 -1.308 1.00 91.44 84 GLU A C 1
ATOM 593 O O . GLU A 1 84 ? -10.065 4.813 -0.947 1.00 91.44 84 GLU A O 1
ATOM 598 N N . LYS A 1 85 ? -9.478 2.865 -1.901 1.00 93.81 85 LYS A N 1
ATOM 599 C CA . LYS A 1 85 ? -8.091 3.268 -2.175 1.00 93.81 85 LYS A CA 1
ATOM 600 C C . LYS A 1 85 ? -8.047 4.138 -3.434 1.00 93.81 85 LYS A C 1
ATOM 602 O O . LYS A 1 85 ? -8.615 3.791 -4.467 1.00 93.81 85 LYS A O 1
ATOM 607 N N . ALA A 1 86 ? -7.352 5.265 -3.375 1.00 94.25 86 ALA A N 1
ATOM 608 C CA . ALA A 1 86 ? -7.172 6.173 -4.506 1.00 94.25 86 ALA A CA 1
ATOM 609 C C . ALA A 1 86 ? -5.739 6.710 -4.528 1.00 94.25 86 ALA A C 1
ATOM 611 O O . ALA A 1 86 ? -5.099 6.806 -3.484 1.00 94.25 86 ALA A O 1
ATOM 612 N N . MET A 1 87 ? -5.237 7.086 -5.707 1.00 94.12 87 MET A N 1
ATOM 613 C CA . MET A 1 87 ? -3.895 7.674 -5.829 1.00 94.12 87 MET A CA 1
ATOM 614 C C 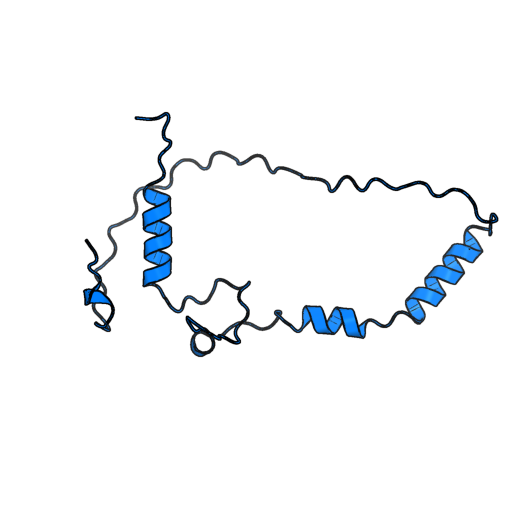. MET A 1 87 ? -3.773 9.023 -5.106 1.00 94.12 87 MET A C 1
ATOM 616 O O . MET A 1 87 ? -2.703 9.364 -4.616 1.00 94.12 87 MET A O 1
ATOM 620 N N . ILE A 1 88 ? -4.853 9.809 -5.057 1.00 95.69 88 ILE A N 1
ATOM 621 C CA . ILE A 1 88 ? -4.886 11.149 -4.458 1.00 95.69 88 ILE A CA 1
ATOM 622 C C . ILE A 1 88 ? -6.185 11.282 -3.658 1.00 95.69 88 ILE A C 1
ATOM 624 O O . ILE A 1 88 ? -7.231 10.818 -4.110 1.00 95.69 88 ILE A O 1
ATOM 628 N N . ASN A 1 89 ? -6.121 11.936 -2.492 1.00 94.06 89 ASN A N 1
ATOM 629 C CA . ASN A 1 89 ? -7.268 12.209 -1.613 1.00 94.06 89 ASN A CA 1
ATOM 630 C C . ASN A 1 89 ? -8.069 10.952 -1.201 1.00 94.06 89 ASN A C 1
ATOM 632 O O . ASN A 1 89 ? -9.292 11.014 -1.062 1.00 94.06 89 ASN A O 1
ATOM 636 N N . ALA A 1 90 ? -7.397 9.810 -1.019 1.00 91.94 90 ALA A N 1
ATOM 637 C CA . ALA A 1 90 ? -8.023 8.599 -0.489 1.00 91.94 90 ALA A CA 1
ATOM 638 C C . ALA A 1 90 ? -8.511 8.801 0.955 1.00 91.94 90 ALA A C 1
ATOM 640 O O . ALA A 1 90 ? -7.935 9.583 1.710 1.00 91.94 90 ALA A O 1
ATOM 641 N N . ARG A 1 91 ? -9.563 8.065 1.335 1.00 89.69 91 ARG A N 1
ATOM 642 C CA . ARG A 1 91 ? -10.074 8.009 2.719 1.00 89.69 91 ARG A CA 1
ATOM 643 C C . ARG A 1 91 ? -9.779 6.687 3.433 1.00 89.69 91 ARG A C 1
ATOM 645 O O . ARG A 1 91 ? -10.009 6.599 4.630 1.00 89.69 91 ARG A O 1
ATOM 652 N N . ALA A 1 92 ? -9.300 5.685 2.698 1.00 91.00 92 ALA A N 1
ATOM 653 C CA . ALA A 1 92 ? -8.849 4.415 3.251 1.00 91.00 92 ALA A CA 1
ATOM 654 C C . ALA A 1 92 ? -7.632 4.593 4.175 1.00 91.00 92 ALA A C 1
ATOM 656 O O . ALA A 1 92 ? -6.818 5.495 3.965 1.00 91.00 92 ALA A O 1
ATOM 657 N N . ASP A 1 93 ? -7.476 3.684 5.139 1.00 90.44 93 ASP A N 1
ATOM 658 C CA . ASP A 1 93 ? -6.297 3.621 6.006 1.00 90.44 93 ASP A CA 1
ATOM 659 C C . ASP A 1 93 ? -5.027 3.295 5.192 1.00 90.44 93 ASP A C 1
ATOM 661 O O . ASP A 1 93 ? -4.945 2.277 4.499 1.00 90.44 93 ASP A O 1
ATOM 665 N N . LEU A 1 94 ? -4.032 4.183 5.275 1.00 89.44 94 LEU A N 1
ATOM 666 C CA . LEU A 1 94 ? -2.758 4.084 4.557 1.00 89.44 94 LEU A CA 1
ATOM 667 C C . LEU A 1 94 ? -1.798 3.069 5.197 1.00 89.44 94 LEU A C 1
ATOM 669 O O . LEU A 1 94 ? -0.920 2.540 4.515 1.00 89.44 94 LEU A O 1
ATOM 673 N N . ASN A 1 95 ? -1.959 2.772 6.486 1.00 91.00 95 ASN A N 1
ATOM 674 C CA . ASN A 1 95 ? -1.074 1.853 7.203 1.00 91.00 95 ASN A CA 1
ATOM 675 C C . ASN A 1 95 ? -1.350 0.379 6.852 1.00 91.00 95 ASN A C 1
ATOM 677 O O . ASN A 1 95 ? -0.542 -0.499 7.158 1.00 91.00 95 ASN A O 1
ATOM 681 N N . GLN A 1 96 ? -2.459 0.096 6.161 1.00 92.12 96 GLN A N 1
ATOM 682 C CA . GLN A 1 96 ? -2.826 -1.237 5.692 1.00 92.12 96 GLN A CA 1
ATOM 683 C C . GLN A 1 96 ? -2.449 -1.441 4.220 1.00 92.12 96 GLN A C 1
ATOM 685 O O . GLN A 1 96 ? -3.096 -0.956 3.284 1.00 92.12 96 GLN A O 1
ATOM 690 N N . LEU A 1 97 ? -1.395 -2.230 3.997 1.00 93.94 97 LEU A N 1
ATOM 691 C CA . LEU A 1 97 ? -0.889 -2.491 2.651 1.00 93.94 97 LEU A CA 1
ATOM 692 C C . LEU A 1 97 ? -1.901 -3.270 1.787 1.00 93.94 97 LEU A C 1
ATOM 694 O O . LEU A 1 97 ? -2.119 -2.933 0.620 1.00 93.94 97 LEU A O 1
ATOM 698 N N . VAL A 1 98 ? -2.567 -4.266 2.374 1.00 93.56 98 VAL A N 1
ATOM 699 C CA . VAL A 1 98 ? -3.544 -5.129 1.696 1.00 93.56 98 VAL A CA 1
ATOM 700 C C . VAL A 1 98 ? -4.985 -4.661 1.937 1.00 93.56 98 VAL A C 1
ATOM 702 O O . VAL A 1 98 ? -5.277 -4.155 3.018 1.00 93.56 98 VAL A O 1
ATOM 705 N N . PRO A 1 99 ? -5.901 -4.851 0.971 1.00 93.75 99 PRO A N 1
ATOM 706 C CA . PRO A 1 99 ? -5.689 -5.419 -0.365 1.00 93.75 99 PRO A CA 1
ATOM 707 C C . PRO A 1 99 ? -5.018 -4.430 -1.339 1.00 93.75 99 PRO A C 1
ATOM 709 O O . PRO A 1 99 ? -5.134 -3.208 -1.194 1.00 93.75 99 PRO A O 1
ATOM 712 N N . PHE A 1 100 ? -4.297 -4.953 -2.335 1.00 94.38 100 PHE A N 1
ATOM 713 C CA . PHE A 1 100 ? -3.674 -4.137 -3.380 1.00 94.38 100 PHE A CA 1
ATOM 714 C C . PHE A 1 100 ? -4.716 -3.688 -4.413 1.00 94.38 100 PHE A C 1
ATOM 716 O O . PHE A 1 100 ? -5.522 -4.489 -4.872 1.00 94.38 100 PHE A O 1
ATOM 723 N N . LYS A 1 101 ? -4.692 -2.397 -4.769 1.00 95.25 101 LYS A N 1
ATOM 724 C CA . LYS A 1 101 ? -5.479 -1.831 -5.884 1.00 95.25 101 LYS A CA 1
ATOM 725 C C . LYS A 1 101 ? -4.636 -1.605 -7.140 1.00 95.25 101 LYS A C 1
ATOM 727 O O . LYS A 1 101 ? -5.141 -1.656 -8.252 1.00 95.25 101 LYS A O 1
ATOM 732 N N . TYR A 1 102 ? -3.355 -1.299 -6.952 1.00 96.81 102 TYR A N 1
ATOM 733 C CA . TYR A 1 102 ? -2.449 -0.855 -8.005 1.00 96.81 102 TYR A CA 1
ATOM 734 C C . TYR A 1 102 ? -1.292 -1.841 -8.145 1.00 96.81 102 TYR A C 1
ATOM 736 O O . TYR A 1 102 ? -0.184 -1.584 -7.670 1.00 96.81 102 TYR A O 1
ATOM 744 N N . ASP A 1 103 ? -1.545 -2.972 -8.801 1.00 94.75 103 ASP A N 1
ATOM 745 C CA . ASP A 1 103 ? -0.539 -4.029 -8.976 1.00 94.75 103 ASP A CA 1
ATOM 746 C C . ASP A 1 103 ? 0.707 -3.536 -9.720 1.00 94.75 103 ASP A C 1
ATOM 748 O O . ASP A 1 103 ? 1.824 -3.946 -9.410 1.00 94.75 103 ASP A O 1
ATOM 752 N N . TRP A 1 104 ? 0.549 -2.578 -10.640 1.00 94.94 104 TRP A N 1
ATOM 753 C CA . TRP A 1 104 ? 1.674 -1.952 -11.337 1.00 94.94 104 TRP A CA 1
ATOM 754 C C . TRP A 1 104 ? 2.660 -1.290 -10.365 1.00 94.94 104 TRP A C 1
ATOM 756 O O . TRP A 1 104 ? 3.870 -1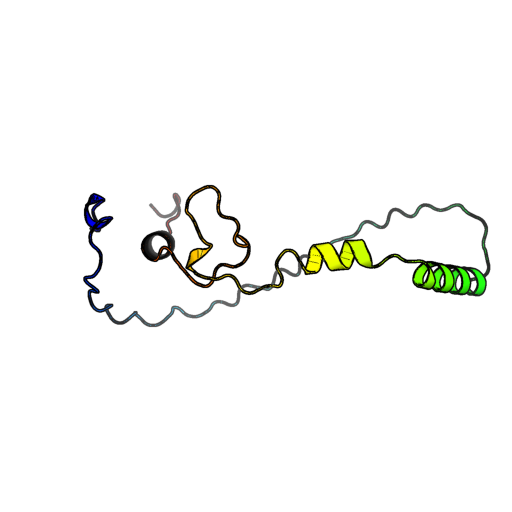.382 -10.564 1.00 94.94 104 TRP A O 1
ATOM 766 N N . ALA A 1 105 ? 2.167 -0.644 -9.303 1.00 96.44 105 ALA A N 1
ATOM 767 C CA . ALA A 1 105 ? 3.010 0.038 -8.327 1.00 96.44 105 ALA A CA 1
ATOM 768 C C . ALA A 1 105 ? 3.779 -0.985 -7.489 1.00 96.44 105 ALA A C 1
ATOM 770 O O . ALA A 1 105 ? 4.976 -0.826 -7.245 1.00 96.44 105 ALA A O 1
ATOM 771 N N . TRP A 1 106 ? 3.105 -2.077 -7.123 1.00 95.62 106 TRP A N 1
ATOM 772 C CA . TRP A 1 106 ? 3.729 -3.185 -6.416 1.00 95.62 106 TRP A CA 1
ATOM 773 C C . TRP A 1 106 ? 4.802 -3.876 -7.263 1.00 95.62 106 TRP A C 1
ATOM 775 O O . TRP A 1 106 ? 5.910 -4.109 -6.783 1.00 95.62 106 TRP A O 1
ATOM 785 N N . GLN A 1 107 ? 4.540 -4.107 -8.551 1.00 95.88 107 GLN A N 1
ATOM 786 C CA . GLN A 1 107 ? 5.540 -4.664 -9.460 1.00 95.88 107 GLN A CA 1
ATOM 787 C C . GLN A 1 107 ? 6.769 -3.753 -9.582 1.00 95.88 107 GLN A C 1
ATOM 789 O O . GLN A 1 107 ? 7.890 -4.248 -9.569 1.00 95.88 107 GLN A O 1
ATOM 794 N N . LYS A 1 108 ? 6.593 -2.423 -9.627 1.00 95.88 108 LYS A N 1
ATOM 795 C CA . LYS A 1 108 ? 7.727 -1.479 -9.632 1.00 95.88 108 LYS A CA 1
ATOM 796 C C . LYS A 1 108 ? 8.550 -1.533 -8.351 1.00 95.88 108 LYS A C 1
ATOM 798 O O . LYS A 1 108 ? 9.772 -1.437 -8.425 1.00 95.88 108 LYS A O 1
ATOM 803 N N . TYR A 1 109 ? 7.902 -1.696 -7.202 1.00 97.06 109 TYR A N 1
ATOM 804 C CA . TYR A 1 109 ? 8.604 -1.909 -5.940 1.00 97.06 109 TYR A CA 1
ATOM 805 C C . TYR A 1 109 ? 9.454 -3.189 -5.985 1.00 97.06 109 TYR A C 1
ATOM 807 O O . TYR A 1 109 ? 10.650 -3.129 -5.704 1.00 97.06 109 TYR A O 1
ATOM 815 N N . LEU A 1 110 ? 8.880 -4.314 -6.428 1.00 96.94 110 LEU A N 1
ATOM 816 C CA . LEU A 1 110 ? 9.607 -5.583 -6.563 1.00 96.94 110 LEU A CA 1
ATOM 817 C C . LEU A 1 110 ? 10.768 -5.488 -7.561 1.00 96.94 110 LEU A C 1
ATOM 819 O O . LEU A 1 110 ? 11.869 -5.955 -7.265 1.00 96.94 110 LEU A O 1
ATOM 823 N N . ASP A 1 111 ? 10.545 -4.848 -8.711 1.00 97.19 111 ASP A N 1
ATOM 824 C CA . ASP A 1 111 ? 11.590 -4.589 -9.702 1.00 97.19 111 ASP A CA 1
ATOM 825 C C . ASP A 1 111 ? 12.730 -3.761 -9.081 1.00 97.19 111 ASP A C 1
ATOM 827 O O . ASP A 1 111 ? 13.900 -4.040 -9.324 1.00 97.19 111 ASP A O 1
ATOM 831 N N . GLY A 1 112 ? 12.414 -2.760 -8.254 1.00 97.38 112 GLY A N 1
ATOM 832 C CA . GLY A 1 112 ? 13.407 -1.962 -7.530 1.00 97.38 112 GLY A CA 1
ATOM 833 C C . GLY A 1 112 ? 14.214 -2.788 -6.526 1.00 97.38 112 GLY A C 1
ATOM 834 O O . GLY A 1 112 ? 15.442 -2.716 -6.525 1.00 97.38 112 GLY A O 1
ATOM 835 N N . CYS A 1 113 ? 13.545 -3.621 -5.724 1.00 96.94 113 CYS A N 1
ATOM 836 C CA . CYS A 1 113 ? 14.204 -4.520 -4.771 1.00 96.94 113 CYS A CA 1
ATOM 837 C C . CYS A 1 113 ? 15.162 -5.503 -5.458 1.00 96.94 113 CYS A C 1
ATOM 839 O O . CYS A 1 113 ? 16.249 -5.754 -4.946 1.00 96.94 113 CYS A O 1
ATOM 841 N N . ALA A 1 114 ? 14.789 -6.032 -6.627 1.00 97.06 114 ALA A N 1
ATOM 842 C CA . ALA A 1 114 ? 15.623 -6.961 -7.391 1.00 97.06 114 ALA A CA 1
ATOM 843 C C . ALA A 1 114 ? 16.862 -6.306 -8.032 1.00 97.06 114 ALA A C 1
ATOM 845 O O . ALA A 1 114 ? 17.774 -7.015 -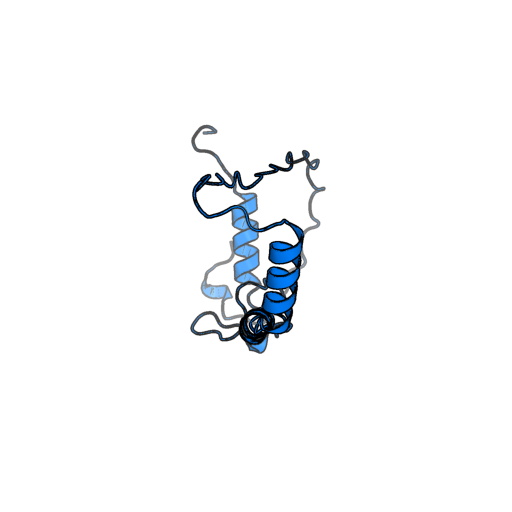8.450 1.00 97.06 114 ALA A O 1
ATOM 846 N N . ASN A 1 115 ? 16.901 -4.974 -8.113 1.00 95.81 115 ASN A N 1
ATOM 847 C CA . ASN A 1 115 ? 17.992 -4.198 -8.706 1.00 95.81 115 ASN A CA 1
ATOM 848 C C . ASN A 1 115 ? 18.802 -3.422 -7.645 1.00 95.81 115 ASN A C 1
ATOM 850 O O . ASN A 1 115 ? 19.321 -2.340 -7.927 1.00 95.81 115 ASN A O 1
ATOM 854 N N . HIS A 1 116 ? 18.886 -3.937 -6.414 1.00 94.94 116 HIS A N 1
ATOM 855 C CA . HIS A 1 116 ? 19.743 -3.361 -5.377 1.00 94.94 116 HIS A CA 1
ATOM 856 C C . HIS A 1 116 ? 21.223 -3.405 -5.800 1.00 94.94 116 HIS A C 1
ATOM 858 O O . HIS A 1 116 ? 21.707 -4.446 -6.238 1.00 94.94 116 HIS A O 1
ATOM 864 N N . TRP A 1 117 ? 21.929 -2.280 -5.669 1.00 96.38 117 TRP A N 1
ATOM 865 C CA . TRP A 1 117 ? 23.362 -2.160 -5.946 1.00 96.38 117 TRP A CA 1
ATOM 866 C C . TRP A 1 117 ? 23.995 -1.129 -5.008 1.00 96.38 117 TRP A C 1
ATOM 868 O O . TRP A 1 117 ? 23.325 -0.169 -4.605 1.00 96.38 117 TRP A O 1
ATOM 878 N N . MET A 1 118 ? 25.282 -1.296 -4.701 1.00 95.75 118 MET A N 1
ATOM 879 C CA . MET A 1 118 ? 26.050 -0.319 -3.928 1.00 95.75 118 MET A CA 1
ATOM 880 C C . MET A 1 118 ? 27.106 0.382 -4.798 1.00 95.75 118 MET A C 1
ATOM 882 O O . MET A 1 118 ? 27.802 -0.273 -5.571 1.00 95.75 118 MET A O 1
ATOM 886 N N . PRO A 1 119 ? 27.318 1.706 -4.652 1.00 96.56 119 PRO A N 1
ATOM 887 C CA . PRO A 1 119 ? 28.347 2.429 -5.407 1.00 96.56 119 PRO A CA 1
ATOM 888 C C . PRO A 1 119 ? 29.779 1.907 -5.236 1.00 96.56 119 PRO A C 1
ATOM 890 O O . PRO A 1 119 ? 30.622 2.156 -6.091 1.00 96.56 119 PRO A O 1
ATOM 893 N N . GLN A 1 120 ? 30.067 1.209 -4.136 1.00 95.81 120 GLN A N 1
ATOM 894 C CA . GLN A 1 120 ? 31.364 0.584 -3.862 1.00 95.81 120 GLN A CA 1
ATOM 895 C C . GLN A 1 120 ? 31.561 -0.766 -4.579 1.00 95.81 120 GLN A C 1
ATOM 897 O O . GLN A 1 120 ? 32.655 -1.317 -4.509 1.00 95.81 120 GLN A O 1
ATOM 902 N N . GLU A 1 121 ? 30.529 -1.298 -5.239 1.00 94.62 121 GLU A N 1
ATOM 903 C CA . GLU A 1 121 ? 30.532 -2.593 -5.943 1.00 94.62 121 GLU A CA 1
ATOM 904 C C . GLU A 1 121 ? 30.738 -2.460 -7.466 1.00 94.62 121 GLU A C 1
ATOM 906 O O . GLU A 1 121 ? 30.555 -3.440 -8.189 1.00 94.62 121 GLU A O 1
ATOM 911 N N . ILE A 1 122 ? 31.083 -1.262 -7.964 1.00 82.19 122 ILE A N 1
ATOM 912 C CA . ILE A 1 122 ? 31.389 -1.017 -9.389 1.00 82.19 122 ILE A CA 1
ATOM 913 C C . ILE A 1 122 ? 32.720 -1.662 -9.787 1.00 82.19 122 ILE A C 1
ATOM 915 O O . ILE A 1 122 ? 33.729 -1.417 -9.085 1.00 82.19 122 ILE A O 1
#

pLDDT: mean 74.13, std 19.7, range [40.59, 97.38]

Radius of gyration: 26.23 Å; chains: 1; bounding box: 44×37×75 Å

Sequence (122 aa):
MLTWDDYHSEDTLKPARPAPPPPPVEDIPAATAAPSATVSEAANGPAATSTDLAAAAAQALEQLDVAPGLEELEMGAARVSVDEKAMINARADLNQLVPFKYDWAWQKYLDGCANHWMPQEI

Secondary structure (DSSP, 8-state):
---GGGGG-----PPPPPPPPPPP--------------------S----HHHHHHHHHHHHHT---HHHHHHHHHHHSPPPSTT--SSS--S-TT--PSPS-HHHHHHHHHHHHT---GGG-